Protein AF-A0A6U3B3J1-F1 (afdb_monomer_lite)

pLDDT: mean 78.73, std 15.28, range [42.22, 97.88]

Structure (mmCIF, N/CA/C/O backbone):
data_AF-A0A6U3B3J1-F1
#
_entry.id   AF-A0A6U3B3J1-F1
#
loop_
_atom_site.group_PDB
_atom_site.id
_atom_site.type_symbol
_atom_site.label_atom_id
_atom_site.label_alt_id
_atom_site.label_comp_id
_atom_site.label_asym_id
_atom_site.label_entity_id
_atom_site.label_seq_id
_atom_site.pdbx_PDB_ins_code
_atom_site.Cartn_x
_atom_site.Cartn_y
_atom_site.Cartn_z
_atom_site.occupancy
_atom_site.B_iso_or_equiv
_atom_site.auth_seq_id
_atom_site.auth_comp_id
_atom_site.auth_asym_id
_atom_site.auth_atom_id
_atom_site.pdbx_PDB_model_num
ATOM 1 N N . MET A 1 1 ? 22.762 -60.561 -26.866 1.00 42.22 1 MET A N 1
ATOM 2 C CA . MET A 1 1 ? 23.188 -59.222 -27.322 1.00 42.22 1 MET A CA 1
ATOM 3 C C . MET A 1 1 ? 21.933 -58.424 -27.644 1.00 42.22 1 MET A C 1
ATOM 5 O O . MET A 1 1 ? 21.120 -58.927 -28.401 1.00 42.22 1 MET A O 1
ATOM 9 N N . SER A 1 2 ? 21.797 -57.255 -27.009 1.00 44.41 2 SER A N 1
ATOM 10 C CA . SER A 1 2 ? 21.014 -56.067 -27.410 1.00 44.41 2 SER A CA 1
ATOM 11 C C . SER A 1 2 ? 19.504 -56.218 -27.672 1.00 44.41 2 SER A C 1
ATOM 13 O O . SER A 1 2 ? 19.078 -56.793 -28.661 1.00 44.41 2 SER A O 1
ATOM 15 N N . SER A 1 3 ? 18.636 -55.822 -26.738 1.00 52.81 3 SER A N 1
ATOM 16 C CA . SER A 1 3 ? 18.128 -54.446 -26.534 1.00 52.81 3 SER A CA 1
ATOM 17 C C . SER A 1 3 ? 17.244 -53.912 -27.676 1.00 52.81 3 SER A C 1
ATOM 19 O O . SER A 1 3 ? 17.676 -53.191 -28.568 1.00 52.81 3 SER A O 1
ATOM 21 N N . ALA A 1 4 ? 15.947 -54.198 -27.590 1.00 55.12 4 ALA A N 1
ATOM 22 C CA . ALA A 1 4 ? 14.891 -53.491 -28.308 1.00 55.12 4 ALA A CA 1
ATOM 23 C C . ALA A 1 4 ? 13.600 -53.653 -27.489 1.00 55.12 4 ALA A C 1
ATOM 25 O O . ALA A 1 4 ? 13.308 -54.748 -27.039 1.00 55.12 4 ALA A O 1
ATOM 26 N N . LEU A 1 5 ? 12.761 -52.666 -27.203 1.00 58.72 5 LEU A N 1
ATOM 27 C CA . LEU A 1 5 ? 12.709 -51.262 -27.578 1.00 58.72 5 LEU A CA 1
ATOM 28 C C . LEU A 1 5 ? 11.621 -50.670 -26.658 1.00 58.72 5 LEU A C 1
ATOM 30 O O . LEU A 1 5 ? 10.436 -50.752 -26.963 1.00 58.72 5 LEU A O 1
ATOM 34 N N . ILE A 1 6 ? 11.991 -50.096 -25.508 1.00 60.03 6 ILE A N 1
ATOM 35 C CA . ILE A 1 6 ? 11.057 -49.299 -24.692 1.00 60.03 6 ILE A CA 1
ATOM 36 C C . ILE A 1 6 ? 10.897 -47.944 -25.396 1.00 60.03 6 ILE A C 1
ATOM 38 O O . ILE A 1 6 ? 11.518 -46.949 -25.030 1.00 60.03 6 ILE A O 1
ATOM 42 N N . LYS A 1 7 ? 10.103 -47.903 -26.468 1.00 55.72 7 LYS A N 1
ATOM 43 C CA . LYS A 1 7 ? 9.648 -46.658 -27.105 1.00 55.72 7 LYS A CA 1
ATOM 44 C C . LYS A 1 7 ? 8.166 -46.485 -26.814 1.00 55.72 7 LYS A C 1
ATOM 46 O O . LYS A 1 7 ? 7.320 -46.820 -27.630 1.00 55.72 7 LYS A O 1
ATOM 51 N N . GLY A 1 8 ? 7.858 -45.975 -25.626 1.00 60.78 8 GLY A N 1
ATOM 52 C CA . GLY A 1 8 ? 6.469 -45.701 -25.252 1.00 60.78 8 GLY A CA 1
ATOM 53 C C . GLY A 1 8 ? 6.256 -44.619 -24.201 1.00 60.78 8 GLY A C 1
ATOM 54 O O . GLY A 1 8 ? 5.110 -44.309 -23.898 1.00 60.78 8 GLY A O 1
ATOM 55 N N . LEU A 1 9 ? 7.312 -44.010 -23.651 1.00 63.09 9 LEU A N 1
ATOM 56 C CA . LEU A 1 9 ? 7.166 -42.960 -22.646 1.00 63.09 9 LEU A CA 1
ATOM 57 C C . LEU A 1 9 ? 7.428 -41.579 -23.254 1.00 63.09 9 LEU A C 1
ATOM 59 O O . LEU A 1 9 ? 8.403 -41.393 -23.977 1.00 63.09 9 LEU A O 1
ATOM 63 N N . ARG A 1 10 ? 6.589 -40.616 -22.848 1.00 62.28 10 ARG A N 1
ATOM 64 C CA . ARG A 1 10 ? 6.587 -39.171 -23.162 1.00 62.28 10 ARG A CA 1
ATOM 65 C C . ARG A 1 10 ? 5.663 -38.731 -24.305 1.00 62.28 10 ARG A C 1
ATOM 67 O O . ARG A 1 10 ? 6.046 -37.937 -25.158 1.00 62.28 10 ARG A O 1
ATOM 74 N N . ARG A 1 11 ? 4.371 -39.068 -24.211 1.00 57.84 11 ARG A N 1
ATOM 75 C CA . ARG A 1 11 ? 3.348 -38.051 -24.520 1.00 57.84 11 ARG A CA 1
ATOM 76 C C . ARG A 1 11 ? 3.371 -37.032 -23.383 1.00 57.84 11 ARG A C 1
ATOM 78 O O . ARG A 1 11 ? 2.685 -37.182 -22.380 1.00 57.84 11 ARG A O 1
ATOM 85 N N . GLY A 1 12 ? 4.271 -36.060 -23.505 1.00 61.59 12 GLY A N 1
ATOM 86 C CA . GLY A 1 12 ? 4.335 -34.934 -22.588 1.00 61.59 12 GLY A CA 1
ATOM 87 C C . GLY A 1 12 ? 3.003 -34.193 -22.586 1.00 61.59 12 GLY A C 1
ATOM 88 O O . GLY A 1 12 ? 2.443 -33.909 -23.647 1.00 61.59 12 GLY A O 1
ATOM 89 N N . LEU A 1 13 ? 2.522 -33.866 -21.390 1.00 64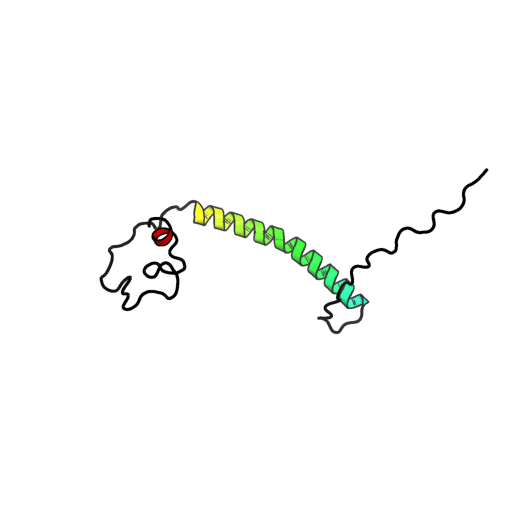.31 13 LEU A N 1
ATOM 90 C CA . LEU A 1 13 ? 1.613 -32.751 -21.181 1.00 64.31 13 LEU A CA 1
ATOM 91 C C . LEU A 1 13 ? 2.276 -31.524 -21.808 1.00 64.31 13 LEU A C 1
ATOM 93 O O . LEU A 1 13 ? 3.199 -30.942 -21.243 1.00 64.31 13 LEU A O 1
ATOM 97 N N . ARG A 1 14 ? 1.850 -31.160 -23.017 1.00 62.06 14 ARG A N 1
ATOM 98 C CA . ARG A 1 14 ? 2.118 -29.826 -23.537 1.00 62.06 14 ARG A CA 1
ATOM 99 C C . ARG A 1 14 ? 1.338 -28.891 -22.621 1.00 62.06 14 ARG A C 1
ATOM 101 O O . ARG A 1 14 ? 0.112 -29.016 -22.606 1.00 62.06 14 ARG A O 1
ATOM 108 N N . PRO A 1 15 ? 1.969 -27.973 -21.868 1.00 57.94 15 PRO A N 1
ATOM 109 C CA . PRO A 1 15 ? 1.193 -26.881 -21.326 1.00 57.94 15 PRO A CA 1
ATOM 110 C C . PRO A 1 15 ? 0.602 -26.191 -22.551 1.00 57.94 15 PRO A C 1
ATOM 112 O O . PRO A 1 15 ? 1.328 -25.676 -23.405 1.00 57.94 15 PRO A O 1
ATOM 115 N N . ALA A 1 16 ? -0.720 -26.249 -22.690 1.00 60.50 16 ALA A N 1
ATOM 116 C CA . ALA A 1 16 ? -1.424 -25.313 -23.533 1.00 60.50 16 ALA A CA 1
ATOM 117 C C . ALA A 1 16 ? -1.199 -23.957 -22.869 1.00 60.50 16 ALA A C 1
ATOM 119 O O . ALA A 1 16 ? -1.990 -23.510 -22.042 1.00 60.50 16 ALA A O 1
ATOM 120 N N . ALA A 1 17 ? -0.060 -23.335 -23.178 1.00 59.94 17 ALA A N 1
ATOM 121 C CA . ALA A 1 17 ? 0.134 -21.921 -22.984 1.00 59.94 17 ALA A CA 1
ATOM 122 C C . ALA A 1 17 ? -0.962 -21.278 -23.827 1.00 59.94 17 ALA A C 1
ATOM 124 O O . ALA A 1 17 ? -0.818 -21.082 -25.037 1.00 59.94 17 ALA A O 1
ATOM 125 N N . ARG A 1 18 ? -2.116 -21.050 -23.194 1.00 54.78 18 ARG A N 1
ATOM 126 C CA . ARG A 1 18 ? -3.156 -20.164 -23.679 1.00 54.78 18 ARG A CA 1
ATOM 127 C C . ARG A 1 18 ? -2.444 -18.832 -23.843 1.00 54.78 18 ARG A C 1
ATOM 129 O O . ARG A 1 18 ? -2.271 -18.097 -22.879 1.00 54.78 18 ARG A O 1
ATOM 136 N N . ARG A 1 19 ? -1.926 -18.586 -25.050 1.00 60.53 19 ARG A N 1
ATOM 137 C CA . ARG A 1 19 ? -1.343 -17.308 -25.439 1.00 60.53 19 ARG A CA 1
ATOM 138 C C . ARG A 1 19 ? -2.482 -16.311 -25.343 1.00 60.53 19 ARG A C 1
ATOM 140 O O . ARG A 1 19 ? -3.286 -16.196 -26.264 1.00 60.53 19 ARG A O 1
ATOM 147 N N . VAL A 1 20 ? -2.585 -15.656 -24.193 1.00 57.78 20 VAL A N 1
ATOM 148 C CA . VAL A 1 20 ? -3.375 -14.446 -24.024 1.00 57.78 20 VAL A CA 1
ATOM 149 C C . VAL A 1 20 ? -2.709 -13.425 -24.940 1.00 57.78 20 VAL A C 1
ATOM 151 O O . VAL A 1 20 ? -1.689 -12.828 -24.610 1.00 57.78 20 VAL A O 1
ATOM 154 N N . ARG A 1 21 ? -3.197 -13.356 -26.180 1.00 55.97 21 ARG A N 1
ATOM 155 C CA . ARG A 1 21 ? -2.673 -12.488 -27.230 1.00 55.97 21 ARG A CA 1
ATOM 156 C C . ARG A 1 21 ? -3.215 -11.085 -26.955 1.00 55.97 21 ARG A C 1
ATOM 158 O O . ARG A 1 21 ? -4.255 -10.723 -27.484 1.00 55.97 21 ARG A O 1
ATOM 165 N N . MET A 1 22 ? -2.544 -10.350 -26.067 1.00 57.62 22 MET A N 1
ATOM 166 C CA . MET A 1 22 ? -2.904 -8.969 -25.704 1.00 57.62 22 MET A CA 1
ATOM 167 C C . MET A 1 22 ? -2.119 -7.897 -26.475 1.00 57.62 22 MET A C 1
ATOM 169 O O . MET A 1 22 ? -2.374 -6.715 -26.291 1.00 57.62 22 MET A O 1
ATOM 173 N N . HIS A 1 23 ? -1.222 -8.275 -27.393 1.00 58.97 23 HIS A N 1
ATOM 174 C CA . HIS A 1 23 ? -0.463 -7.316 -28.202 1.00 58.97 23 HIS A CA 1
ATOM 175 C C . HIS A 1 23 ? -0.489 -7.705 -29.687 1.00 58.97 23 HIS A C 1
ATOM 177 O O . HIS A 1 23 ? -0.178 -8.842 -30.046 1.00 58.97 23 HIS A O 1
ATOM 183 N N . GLY A 1 24 ? -0.911 -6.768 -30.542 1.00 61.09 24 GLY A N 1
ATOM 184 C CA . GLY A 1 24 ? -1.055 -6.918 -31.996 1.00 61.09 24 GLY A CA 1
ATOM 185 C C . GLY A 1 24 ? 0.258 -6.787 -32.775 1.00 61.09 24 GLY A C 1
ATOM 186 O O . GLY A 1 24 ? 0.290 -6.069 -33.765 1.00 61.09 24 GLY A O 1
ATOM 187 N N . GLY A 1 25 ? 1.328 -7.441 -32.313 1.00 70.88 25 GLY A N 1
ATOM 188 C CA . GLY A 1 25 ? 2.645 -7.452 -32.962 1.00 70.88 25 GLY A CA 1
ATOM 189 C C . GLY A 1 25 ? 2.993 -8.804 -33.588 1.00 70.88 25 GLY A C 1
ATOM 190 O O . GLY A 1 25 ? 2.292 -9.808 -33.389 1.00 70.88 25 GLY A O 1
ATOM 191 N N . SER A 1 26 ? 4.093 -8.844 -34.336 1.00 82.94 26 SER A N 1
ATOM 192 C CA . SER A 1 26 ? 4.673 -10.093 -34.831 1.00 82.94 26 SER A CA 1
ATOM 193 C C . SER A 1 26 ? 5.086 -11.012 -33.660 1.00 82.94 26 SER A C 1
ATOM 195 O O . SER A 1 26 ? 5.321 -10.545 -32.541 1.00 82.94 26 SER A O 1
ATOM 197 N N . PRO A 1 27 ? 5.162 -12.345 -33.858 1.00 82.56 27 PRO A N 1
ATOM 198 C CA . PRO A 1 27 ? 5.496 -13.276 -32.775 1.00 82.56 27 PRO A CA 1
ATOM 199 C C . PRO A 1 27 ? 6.842 -12.996 -32.088 1.00 82.56 27 PRO A C 1
ATOM 201 O O . PRO A 1 27 ? 6.980 -13.275 -30.898 1.00 82.56 27 PRO A O 1
ATOM 204 N N . GLU A 1 28 ? 7.808 -12.458 -32.831 1.00 84.38 28 GLU A N 1
ATOM 205 C CA . GLU A 1 28 ? 9.130 -12.065 -32.340 1.00 84.38 28 GLU A CA 1
ATOM 206 C C . GLU A 1 28 ? 9.056 -10.817 -31.453 1.00 84.38 28 GLU A C 1
ATOM 208 O O . GLU A 1 28 ? 9.551 -10.834 -30.326 1.00 84.38 28 GLU A O 1
ATOM 213 N N . GLU A 1 29 ? 8.364 -9.771 -31.909 1.00 84.12 29 GLU A N 1
ATOM 214 C CA . GLU A 1 29 ? 8.174 -8.533 -31.141 1.00 84.12 29 GLU A CA 1
ATOM 215 C C . GLU A 1 29 ? 7.465 -8.798 -29.811 1.00 84.12 29 GLU A C 1
ATOM 217 O O . GLU A 1 29 ? 7.821 -8.228 -28.778 1.00 84.12 29 GLU A O 1
ATOM 222 N N . VAL A 1 30 ? 6.489 -9.712 -29.804 1.00 84.75 30 VAL A N 1
ATOM 223 C CA . VAL A 1 30 ? 5.809 -10.124 -28.571 1.00 84.75 30 VAL A CA 1
ATOM 224 C C . VAL A 1 30 ? 6.778 -10.831 -27.621 1.00 84.75 30 VAL A C 1
ATOM 226 O O . VAL A 1 30 ? 6.742 -10.565 -26.421 1.00 84.75 30 VAL A O 1
ATOM 229 N N . ALA A 1 31 ? 7.652 -11.710 -28.119 1.00 87.06 31 ALA A N 1
ATOM 230 C CA . ALA A 1 31 ? 8.634 -12.394 -27.278 1.00 87.06 31 ALA A CA 1
ATOM 231 C C . ALA A 1 31 ? 9.636 -11.405 -26.659 1.00 87.06 31 ALA A C 1
ATOM 233 O O . ALA A 1 31 ? 9.852 -11.435 -25.446 1.00 87.06 31 ALA A O 1
ATOM 234 N N . ALA A 1 32 ? 10.160 -10.474 -27.460 1.00 88.56 32 ALA A N 1
ATOM 235 C CA . ALA A 1 32 ? 11.053 -9.418 -26.988 1.00 88.56 32 ALA A CA 1
ATOM 236 C C . ALA A 1 32 ? 10.372 -8.505 -25.951 1.00 88.56 32 ALA A C 1
ATOM 238 O O . ALA A 1 32 ? 10.951 -8.204 -24.904 1.00 88.56 32 ALA A O 1
ATOM 239 N N . GLY A 1 33 ? 9.112 -8.126 -26.189 1.00 89.69 33 GLY A N 1
ATOM 240 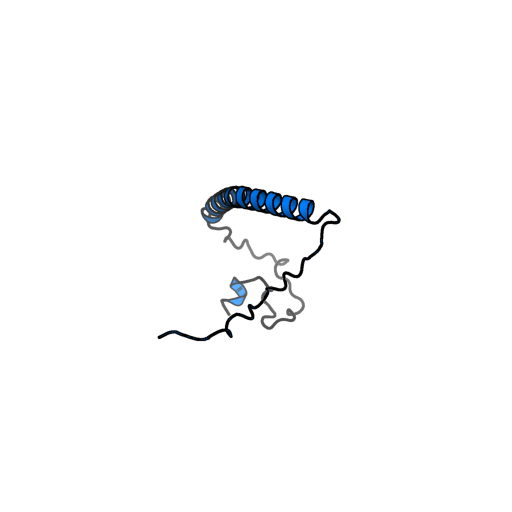C CA . GLY A 1 33 ? 8.317 -7.345 -25.240 1.00 89.69 33 GLY A CA 1
ATOM 241 C C . GLY A 1 33 ? 8.094 -8.075 -23.913 1.00 89.69 33 GLY A C 1
ATOM 242 O O . GLY A 1 33 ? 8.230 -7.476 -22.845 1.00 89.69 33 GLY A O 1
ATOM 243 N N . MET A 1 34 ? 7.817 -9.380 -23.953 1.00 90.50 34 MET A N 1
ATOM 244 C CA . MET A 1 34 ? 7.669 -10.194 -22.741 1.00 90.50 34 MET A CA 1
ATOM 245 C C . MET A 1 34 ? 8.973 -10.283 -21.941 1.00 90.50 34 MET A C 1
ATOM 247 O O . MET A 1 34 ? 8.948 -10.187 -20.712 1.00 90.50 34 MET A O 1
ATOM 251 N N . GLU A 1 35 ? 10.116 -10.447 -22.610 1.00 92.88 35 GLU A N 1
ATOM 252 C CA . GLU A 1 35 ? 11.418 -10.454 -21.937 1.00 92.88 35 GLU A CA 1
ATOM 253 C C . GLU A 1 35 ? 11.758 -9.102 -21.311 1.00 92.88 35 GLU A C 1
ATOM 255 O O . GLU A 1 35 ? 12.280 -9.059 -20.193 1.00 92.88 35 GLU A O 1
ATOM 260 N N . TRP A 1 36 ? 11.430 -8.005 -21.995 1.00 94.62 36 TRP A N 1
ATOM 261 C CA . TRP A 1 36 ? 11.591 -6.656 -21.464 1.00 94.62 36 TRP A CA 1
ATOM 262 C C . TRP A 1 36 ? 10.788 -6.463 -20.175 1.00 94.62 36 TRP A C 1
ATOM 264 O O . TRP A 1 36 ? 11.368 -6.152 -19.134 1.00 94.62 36 TRP A O 1
ATOM 274 N N . TRP A 1 37 ? 9.480 -6.735 -20.201 1.00 96.06 37 TRP A N 1
ATOM 275 C CA . TRP A 1 37 ? 8.631 -6.586 -19.017 1.00 96.06 37 TRP A CA 1
ATOM 276 C C . TRP A 1 37 ? 9.050 -7.504 -17.873 1.00 96.06 37 TRP A C 1
ATOM 278 O O . TRP A 1 37 ? 9.035 -7.082 -16.719 1.00 96.06 37 TRP A O 1
ATOM 288 N N . LYS A 1 38 ? 9.521 -8.720 -18.174 1.00 96.06 38 LYS A N 1
ATOM 289 C CA . LYS A 1 38 ? 10.092 -9.610 -17.158 1.00 96.06 38 LYS A CA 1
ATOM 290 C C . LYS A 1 38 ? 11.291 -8.968 -16.455 1.00 96.06 38 LYS A C 1
ATOM 292 O O . LYS A 1 38 ? 11.368 -9.019 -15.230 1.00 96.06 38 LYS A O 1
ATOM 297 N N . LYS A 1 39 ? 12.214 -8.358 -17.206 1.00 96.88 39 LYS A N 1
ATOM 298 C CA . LYS A 1 39 ? 13.378 -7.659 -16.634 1.00 96.88 39 LYS A CA 1
ATOM 299 C C . LYS A 1 39 ? 12.950 -6.448 -15.808 1.00 96.88 39 LYS A C 1
ATOM 301 O O . LYS A 1 39 ? 13.436 -6.290 -14.692 1.00 96.88 39 LYS A O 1
ATOM 306 N N . VAL A 1 40 ? 12.010 -5.652 -16.319 1.00 97.25 40 VAL A N 1
ATOM 307 C CA . VAL A 1 40 ? 11.455 -4.496 -15.599 1.00 97.25 40 VAL A CA 1
ATOM 308 C C . VAL A 1 40 ? 10.847 -4.936 -14.271 1.00 97.25 40 VAL A C 1
ATOM 310 O O . VAL A 1 40 ? 11.251 -4.430 -13.232 1.00 97.25 40 VAL A O 1
ATOM 313 N N . THR A 1 41 ? 9.955 -5.930 -14.262 1.00 96.81 41 THR A N 1
ATOM 314 C CA . THR A 1 41 ? 9.347 -6.423 -13.018 1.00 96.81 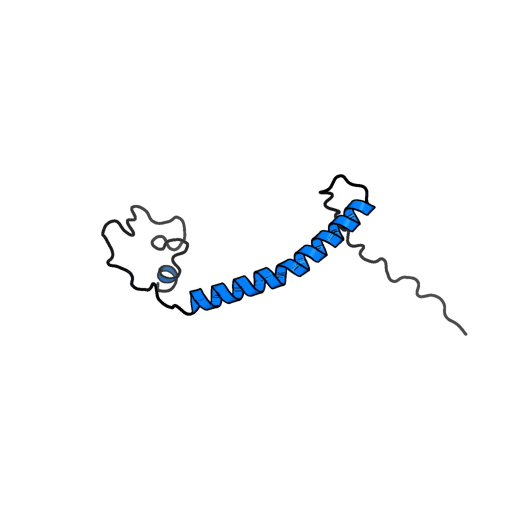41 THR A CA 1
ATOM 315 C C . THR A 1 41 ? 10.398 -6.935 -12.036 1.00 96.81 41 THR A C 1
ATOM 317 O O . THR A 1 41 ? 10.340 -6.586 -10.859 1.00 96.81 41 THR A O 1
ATOM 320 N N . LEU A 1 42 ? 11.387 -7.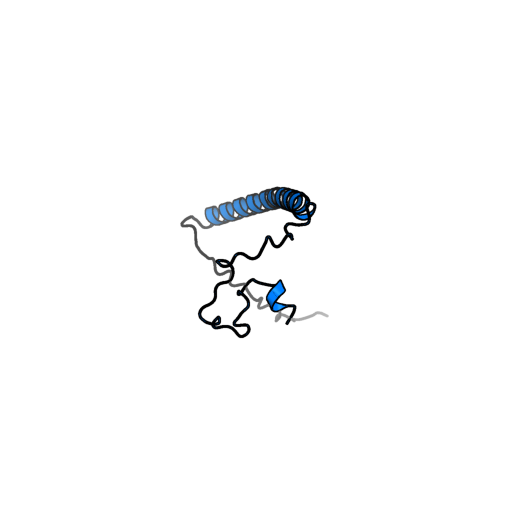707 -12.498 1.00 97.00 42 LEU A N 1
ATOM 321 C CA . LEU A 1 42 ? 12.468 -8.198 -11.635 1.00 97.00 42 LEU A CA 1
ATOM 322 C C . LEU A 1 42 ? 13.306 -7.064 -11.030 1.00 97.00 42 LEU A C 1
ATOM 324 O O . LEU A 1 42 ? 13.761 -7.197 -9.898 1.00 97.00 42 LEU A O 1
ATOM 328 N N . ALA A 1 43 ? 13.478 -5.952 -11.746 1.00 96.69 43 ALA A N 1
ATOM 329 C CA . ALA A 1 43 ? 14.156 -4.765 -11.233 1.00 96.69 43 ALA A CA 1
ATOM 330 C C . ALA A 1 43 ? 13.270 -3.941 -10.280 1.00 96.69 43 ALA A C 1
ATOM 332 O O . ALA A 1 43 ? 13.763 -3.396 -9.297 1.00 96.69 43 ALA A O 1
ATOM 333 N N . THR A 1 44 ? 11.962 -3.859 -10.531 1.00 97.62 44 THR A N 1
ATOM 334 C CA . THR A 1 44 ? 11.030 -3.064 -9.716 1.00 97.62 44 THR A CA 1
ATOM 335 C C . THR A 1 44 ? 10.680 -3.734 -8.387 1.00 97.62 44 THR A C 1
ATOM 337 O O . THR A 1 44 ? 10.532 -3.042 -7.382 1.00 97.62 44 THR A O 1
ATOM 340 N N . VAL A 1 45 ? 10.577 -5.067 -8.345 1.00 97.88 45 VAL A N 1
ATOM 341 C CA . VAL A 1 45 ? 10.257 -5.821 -7.118 1.00 97.88 45 VAL A CA 1
ATOM 342 C C . VAL A 1 45 ? 11.161 -5.460 -5.926 1.00 97.88 45 VAL A C 1
ATOM 344 O O . VAL A 1 45 ? 10.606 -5.140 -4.876 1.00 97.88 45 VAL A O 1
ATOM 347 N N . PRO A 1 46 ? 12.507 -5.454 -6.024 1.00 96.94 46 PRO A N 1
ATOM 348 C CA . PRO A 1 46 ? 13.352 -5.085 -4.888 1.00 96.94 46 PRO A CA 1
ATOM 349 C C . PRO A 1 46 ? 13.183 -3.617 -4.480 1.00 96.94 46 PRO A C 1
ATOM 351 O O . PRO A 1 46 ? 13.184 -3.321 -3.289 1.00 96.94 46 PRO A O 1
ATOM 354 N N . VAL A 1 47 ? 12.971 -2.705 -5.435 1.00 96.88 47 VAL A N 1
ATOM 355 C CA . VAL A 1 47 ? 12.758 -1.274 -5.151 1.00 96.88 47 VAL A CA 1
ATOM 356 C C . VAL A 1 47 ? 11.492 -1.072 -4.317 1.00 96.88 47 VAL A C 1
ATOM 358 O O . VAL A 1 47 ? 11.529 -0.424 -3.271 1.00 96.88 47 VAL A O 1
ATOM 361 N N . VAL A 1 48 ? 10.382 -1.677 -4.745 1.00 97.38 48 VAL A N 1
ATOM 362 C CA . VAL A 1 48 ? 9.111 -1.623 -4.008 1.00 97.38 48 VAL A CA 1
ATOM 363 C C . VAL A 1 48 ? 9.227 -2.363 -2.677 1.00 97.38 48 VAL A C 1
ATOM 365 O O . VAL A 1 48 ? 8.707 -1.886 -1.673 1.00 97.38 48 VAL A O 1
ATOM 368 N N . GLY A 1 49 ? 9.942 -3.490 -2.644 1.00 97.31 49 GLY A N 1
ATOM 369 C CA . GLY A 1 49 ? 10.174 -4.268 -1.429 1.00 97.31 49 GLY A CA 1
ATOM 370 C C . GLY A 1 49 ? 10.876 -3.462 -0.337 1.00 97.31 49 GLY A C 1
ATOM 371 O O . GLY A 1 49 ? 10.410 -3.450 0.799 1.00 97.31 49 GLY A O 1
ATOM 372 N N . VAL A 1 50 ? 11.944 -2.734 -0.674 1.00 97.12 50 VAL A N 1
ATOM 373 C CA . VAL A 1 50 ? 12.664 -1.881 0.290 1.00 97.12 50 VAL A CA 1
ATOM 374 C C . VAL A 1 50 ? 11.772 -0.752 0.801 1.00 97.12 50 VAL A C 1
ATOM 376 O O . VAL A 1 50 ? 11.684 -0.546 2.010 1.00 97.12 50 VAL A O 1
ATOM 379 N N . ALA A 1 51 ? 11.074 -0.051 -0.097 1.00 95.31 51 ALA A N 1
ATOM 380 C CA . ALA A 1 51 ? 10.169 1.028 0.291 1.00 95.31 51 ALA A CA 1
ATOM 381 C C . ALA A 1 51 ? 9.028 0.524 1.187 1.00 95.31 51 ALA A C 1
ATOM 383 O O . ALA A 1 51 ? 8.697 1.168 2.182 1.00 95.31 51 ALA A O 1
ATOM 384 N N . LEU A 1 52 ? 8.448 -0.636 0.869 1.00 96.56 52 LEU A N 1
ATOM 385 C CA . LEU A 1 52 ? 7.410 -1.263 1.681 1.00 96.56 52 LEU A CA 1
ATOM 386 C C . LEU A 1 52 ? 7.943 -1.606 3.074 1.00 96.56 52 LEU A C 1
ATOM 388 O O . LEU A 1 52 ? 7.339 -1.204 4.060 1.00 96.56 52 LEU A O 1
ATOM 392 N N . LEU A 1 53 ? 9.080 -2.300 3.169 1.00 95.88 53 LEU A N 1
ATOM 393 C CA . LEU A 1 53 ? 9.660 -2.680 4.459 1.00 95.88 53 LEU A CA 1
ATOM 394 C C . LEU A 1 53 ? 10.003 -1.458 5.318 1.00 95.88 53 LEU A C 1
ATOM 396 O O . LEU A 1 53 ? 9.710 -1.463 6.511 1.00 95.88 53 LEU A O 1
ATOM 400 N N . ALA A 1 54 ? 10.561 -0.405 4.717 1.00 93.88 54 ALA A N 1
ATOM 401 C CA . ALA A 1 54 ? 10.855 0.838 5.421 1.00 93.88 54 ALA A CA 1
ATOM 402 C C . ALA A 1 54 ? 9.578 1.508 5.955 1.00 93.88 54 ALA A C 1
ATOM 404 O O . ALA A 1 54 ? 9.525 1.866 7.129 1.00 93.88 54 ALA A O 1
ATOM 405 N N . ASN A 1 55 ? 8.532 1.625 5.128 1.00 92.56 55 ASN A N 1
ATOM 406 C CA . ASN A 1 55 ? 7.256 2.208 5.554 1.00 92.56 55 ASN A CA 1
ATOM 407 C C . ASN A 1 55 ? 6.582 1.379 6.651 1.00 92.56 55 ASN A C 1
ATOM 409 O O . ASN A 1 55 ? 6.135 1.942 7.642 1.00 92.56 55 ASN A O 1
ATOM 413 N N . LEU A 1 56 ? 6.538 0.050 6.509 1.00 91.38 56 LEU A N 1
ATOM 414 C CA . LEU A 1 56 ? 5.950 -0.823 7.528 1.00 91.38 56 LEU A CA 1
ATOM 415 C C . LEU A 1 56 ? 6.727 -0.741 8.845 1.00 91.38 56 LEU A C 1
ATOM 417 O O . LEU A 1 56 ? 6.111 -0.711 9.904 1.00 91.38 56 LEU A O 1
ATOM 421 N N . TYR A 1 57 ? 8.060 -0.682 8.794 1.00 90.25 57 TYR A N 1
ATOM 422 C CA . TYR A 1 57 ? 8.876 -0.525 9.997 1.00 90.25 57 TYR A CA 1
ATOM 423 C C . TYR A 1 57 ? 8.576 0.795 10.716 1.00 90.25 57 TYR A C 1
ATOM 425 O O . TYR A 1 57 ? 8.394 0.800 11.931 1.00 90.25 57 TYR A O 1
ATOM 433 N N . LEU A 1 58 ? 8.477 1.904 9.980 1.00 88.38 58 LEU A N 1
ATOM 434 C CA . LEU A 1 58 ? 8.157 3.207 10.562 1.00 88.38 58 LEU A CA 1
ATOM 435 C C . LEU A 1 58 ? 6.731 3.236 11.125 1.00 88.38 58 LEU A C 1
ATOM 437 O O . LEU A 1 58 ? 6.548 3.562 12.291 1.00 88.38 58 LEU A O 1
ATOM 441 N N . GLU A 1 59 ? 5.734 2.826 10.344 1.00 85.12 59 GLU A N 1
ATOM 442 C CA . GLU A 1 59 ? 4.328 2.925 10.748 1.00 85.12 59 GLU A CA 1
ATOM 443 C C . GLU A 1 59 ? 3.983 1.974 11.902 1.00 85.12 59 GLU A C 1
ATOM 445 O O . GLU A 1 59 ? 3.305 2.358 12.853 1.00 85.12 59 GLU A O 1
ATOM 450 N N . PHE A 1 60 ? 4.481 0.733 11.874 1.00 82.00 60 PHE A N 1
ATOM 451 C CA . PHE A 1 60 ? 4.185 -0.230 12.937 1.00 82.00 60 PHE A CA 1
ATOM 452 C C . PHE A 1 60 ? 5.058 -0.070 14.182 1.00 82.00 60 PHE A C 1
ATOM 454 O O . PHE A 1 60 ? 4.693 -0.612 15.223 1.00 82.00 60 PHE A O 1
ATOM 461 N N . SER A 1 61 ? 6.178 0.659 14.122 1.00 76.56 61 SER A N 1
ATOM 462 C CA . SER A 1 61 ? 6.969 0.955 15.328 1.00 76.56 61 SER A CA 1
ATOM 463 C C . SER A 1 61 ? 6.326 2.031 16.213 1.00 76.56 61 SER A C 1
ATOM 465 O O . SER A 1 61 ? 6.592 2.068 17.415 1.00 76.56 61 SER A O 1
ATOM 467 N N . HIS A 1 62 ? 5.414 2.844 15.670 1.00 66.94 62 HIS A N 1
ATOM 468 C CA . HIS A 1 62 ? 4.580 3.768 16.436 1.00 66.94 62 HIS A CA 1
ATOM 469 C C . HIS A 1 62 ? 3.249 3.105 16.827 1.00 66.94 62 HIS A C 1
ATOM 471 O O . HIS A 1 62 ? 2.196 3.346 16.241 1.00 66.94 62 HIS A O 1
ATOM 477 N N . HIS A 1 63 ? 3.263 2.248 17.849 1.00 58.44 63 HIS A N 1
ATOM 478 C CA . HIS A 1 63 ? 2.016 1.726 18.410 1.00 58.44 63 HIS A CA 1
ATOM 479 C C . HIS A 1 63 ? 1.252 2.803 19.201 1.00 58.44 63 HIS A C 1
ATOM 481 O O . HIS A 1 63 ? 1.759 3.306 20.200 1.00 58.44 63 HIS A O 1
ATOM 487 N N . ALA A 1 64 ? 0.006 3.064 18.776 1.00 56.91 64 ALA A N 1
ATOM 488 C CA . ALA A 1 64 ? -1.216 3.165 19.599 1.00 56.91 64 ALA A CA 1
ATOM 489 C C . ALA A 1 64 ? -2.127 4.357 19.242 1.00 56.91 64 ALA A C 1
ATOM 491 O O . ALA A 1 64 ? -2.306 5.284 20.029 1.00 56.91 64 ALA A O 1
ATOM 492 N N . HIS A 1 65 ? -2.857 4.265 18.128 1.00 57.12 65 HIS A N 1
ATOM 493 C CA . HIS A 1 65 ? -4.180 4.898 18.059 1.00 57.12 65 HIS A CA 1
ATOM 494 C C . HIS A 1 65 ? -5.218 3.997 18.749 1.00 57.12 65 HIS A C 1
ATOM 496 O O . HIS A 1 65 ? -6.161 3.517 18.130 1.00 57.12 65 HIS A O 1
ATOM 502 N N . GLU A 1 66 ? -5.019 3.723 20.040 1.00 61.09 66 GLU A N 1
ATOM 503 C CA . GLU A 1 66 ? -6.004 3.048 20.899 1.00 61.09 66 GLU A CA 1
ATOM 504 C C . GLU A 1 66 ? -6.416 3.926 22.083 1.00 61.09 66 GLU A C 1
ATOM 506 O O . GLU A 1 66 ? -6.687 3.447 23.176 1.00 61.09 66 GLU A O 1
ATOM 511 N N . ALA A 1 67 ? -6.510 5.235 21.867 1.00 60.03 67 ALA A N 1
ATOM 512 C CA . ALA A 1 67 ? -7.499 5.991 22.611 1.00 60.03 67 ALA A CA 1
ATOM 513 C C . ALA A 1 67 ? -8.796 5.882 21.806 1.00 60.03 67 ALA A C 1
ATOM 515 O O . ALA A 1 67 ? -8.979 6.609 20.828 1.00 60.03 67 ALA A O 1
ATOM 516 N N . GLU A 1 68 ? -9.683 4.950 22.176 1.00 66.25 68 GLU A N 1
ATOM 517 C CA . GLU A 1 68 ? -11.097 5.137 21.852 1.00 66.25 68 GLU A CA 1
ATOM 518 C C . GLU A 1 68 ? -11.480 6.473 22.490 1.00 66.25 68 GLU A C 1
ATOM 520 O O . GLU A 1 68 ? -11.653 6.580 23.704 1.00 66.25 68 GLU A O 1
ATOM 525 N N . GLY A 1 69 ? -11.493 7.528 21.673 1.00 70.69 69 GLY A N 1
ATOM 526 C CA . GLY A 1 69 ? -11.995 8.824 22.093 1.00 70.69 69 GLY A CA 1
ATOM 527 C C . GLY A 1 69 ? -13.405 8.668 22.669 1.00 70.69 69 GLY A C 1
ATOM 528 O O . GLY A 1 69 ? -14.070 7.655 22.419 1.00 70.69 69 GLY A O 1
ATOM 529 N N . PRO A 1 70 ? -13.882 9.653 23.443 1.00 76.06 70 PRO A N 1
ATOM 530 C CA . PRO A 1 70 ? -15.192 9.568 24.073 1.00 76.06 70 PRO A CA 1
ATOM 531 C C . PRO A 1 70 ? -16.262 9.182 23.046 1.00 76.06 70 PRO A C 1
ATOM 533 O O . PRO A 1 70 ? -16.331 9.743 21.949 1.00 76.06 70 PRO A O 1
ATOM 536 N N . THR A 1 71 ? -17.090 8.197 23.393 1.00 79.25 71 THR A N 1
ATOM 537 C CA . THR A 1 71 ? -18.177 7.734 22.534 1.00 79.25 71 THR A CA 1
ATOM 538 C C . THR A 1 71 ? -19.254 8.812 22.446 1.00 79.25 71 THR A C 1
ATOM 540 O O . THR A 1 71 ? -20.106 8.968 23.314 1.00 79.25 71 THR A O 1
ATOM 543 N N . TYR A 1 72 ? -19.203 9.607 21.385 1.00 84.75 72 TYR A N 1
ATOM 544 C CA . TYR A 1 72 ? -20.226 10.599 21.093 1.00 84.75 72 TYR A CA 1
ATOM 545 C C . TYR A 1 72 ? -21.547 9.940 20.686 1.00 84.75 72 TYR A C 1
ATOM 547 O O . TYR A 1 72 ? -21.564 8.909 20.018 1.00 84.75 72 TYR A O 1
ATOM 555 N N . VAL A 1 73 ? -22.660 10.597 21.020 1.00 86.06 73 VAL A N 1
ATOM 556 C CA . VAL A 1 73 ? -24.036 10.110 20.791 1.00 86.06 73 VAL A CA 1
ATOM 557 C C . VAL A 1 73 ? -24.348 9.867 19.308 1.00 86.06 73 VAL A C 1
ATOM 559 O O . VAL A 1 73 ? -25.187 9.040 18.975 1.00 86.06 73 VAL A O 1
ATOM 562 N N . TYR A 1 74 ? -23.659 10.568 18.406 1.00 87.06 74 TYR A N 1
ATOM 563 C CA . TYR A 1 74 ? -23.799 10.382 16.961 1.00 87.06 74 TYR A CA 1
ATOM 564 C C . TYR A 1 74 ? -22.955 9.227 16.400 1.00 87.06 74 TYR A C 1
ATOM 566 O O . TYR A 1 74 ? -23.133 8.838 15.245 1.00 87.06 74 TYR A O 1
ATOM 574 N N . MET A 1 75 ? -22.024 8.675 17.181 1.00 86.25 75 MET A N 1
ATOM 575 C CA . MET A 1 75 ? -21.211 7.536 16.765 1.00 86.25 75 MET A CA 1
ATOM 576 C C . MET A 1 75 ? -21.943 6.229 17.063 1.00 86.25 75 MET A C 1
ATOM 578 O O . MET A 1 75 ? -22.662 6.113 18.048 1.00 86.25 75 MET A O 1
ATOM 582 N N . LYS A 1 76 ? -21.743 5.221 16.206 1.00 81.69 76 LYS A N 1
ATOM 583 C CA . LYS A 1 76 ? -22.337 3.880 16.360 1.00 81.69 76 LYS A CA 1
ATOM 584 C C . LYS A 1 76 ? -23.881 3.882 16.485 1.00 81.69 76 LYS A C 1
ATOM 586 O O . LYS A 1 76 ? -24.438 2.950 17.053 1.00 81.69 76 LYS A O 1
ATOM 591 N N . ILE A 1 77 ? -24.591 4.870 15.920 1.00 86.88 77 ILE A N 1
ATOM 592 C CA . ILE A 1 77 ? -26.065 4.835 15.831 1.00 86.88 77 ILE A CA 1
ATOM 593 C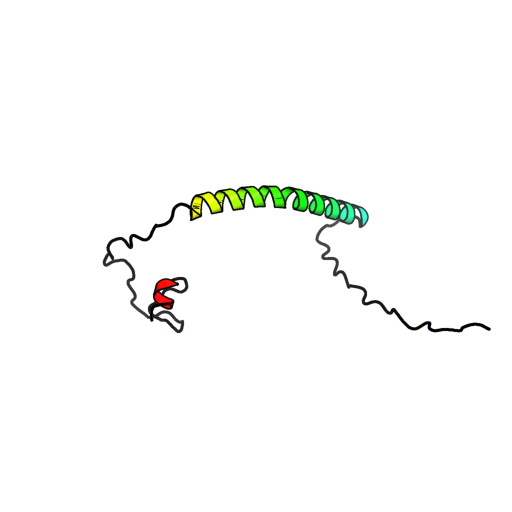 C . ILE A 1 77 ? -26.496 3.692 14.905 1.00 86.88 77 ILE A C 1
ATOM 595 O O . ILE A 1 77 ? -26.045 3.603 13.758 1.00 86.88 77 ILE A O 1
ATOM 599 N N . ARG A 1 78 ? -27.408 2.836 15.377 1.00 84.94 78 ARG A N 1
ATOM 600 C CA . ARG A 1 78 ? -27.952 1.708 14.611 1.00 84.94 78 ARG A CA 1
ATOM 601 C C . ARG A 1 78 ? -29.464 1.626 14.803 1.00 84.94 78 ARG A C 1
ATOM 603 O O . ARG A 1 78 ? -29.942 1.348 15.891 1.00 84.94 78 ARG A O 1
ATOM 610 N N . ASN A 1 79 ? -30.214 1.834 13.721 1.00 91.38 79 ASN A N 1
ATOM 611 C CA . ASN A 1 79 ? -31.678 1.689 13.722 1.00 91.38 79 ASN A CA 1
ATOM 612 C C . ASN A 1 79 ? -32.134 0.265 13.359 1.00 91.38 79 ASN A C 1
ATOM 614 O O . ASN A 1 79 ? -33.286 -0.094 13.583 1.00 91.38 79 ASN A O 1
ATOM 618 N N . LYS A 1 80 ? -31.254 -0.527 12.734 1.00 91.06 80 LYS A N 1
ATOM 619 C CA . LYS A 1 80 ? -31.492 -1.915 12.321 1.00 91.06 80 LYS A CA 1
ATOM 620 C C . LYS A 1 80 ? -30.194 -2.718 12.436 1.00 91.06 80 LYS A C 1
ATOM 622 O O . LYS A 1 80 ? -29.131 -2.147 12.164 1.00 91.06 80 LYS A O 1
ATOM 627 N N . PRO A 1 81 ? -30.274 -4.016 12.770 1.00 90.56 81 PRO A N 1
ATOM 628 C CA . PRO A 1 81 ? -29.108 -4.886 12.764 1.00 90.56 81 PRO A CA 1
ATOM 629 C C . PRO A 1 81 ? -28.573 -5.064 11.339 1.00 90.56 81 PRO A C 1
ATOM 631 O O . PRO A 1 81 ? -29.296 -4.917 10.347 1.00 90.56 81 PRO A O 1
ATOM 634 N N . TYR A 1 82 ? -27.285 -5.368 11.230 1.00 91.56 82 TYR A N 1
ATOM 635 C CA . TYR A 1 82 ? -26.670 -5.746 9.964 1.00 91.56 82 TYR A CA 1
ATOM 636 C C . TYR A 1 82 ? -27.195 -7.098 9.450 1.00 91.56 82 TYR A C 1
ATOM 638 O O . TYR A 1 82 ? -27.614 -7.935 10.246 1.00 91.56 82 TYR A O 1
ATOM 646 N N . PRO A 1 83 ? -27.131 -7.354 8.128 1.00 91.88 83 PRO A N 1
ATOM 647 C CA . PRO A 1 83 ? -27.633 -8.590 7.522 1.00 91.88 83 PRO A CA 1
ATOM 648 C C . PRO A 1 83 ? -26.700 -9.807 7.692 1.00 91.88 83 PRO A C 1
ATOM 650 O O . PRO A 1 83 ? -26.901 -10.824 7.035 1.00 91.88 83 PRO A O 1
ATOM 653 N N . TRP A 1 84 ? -25.661 -9.718 8.527 1.00 86.94 84 TRP A N 1
ATOM 654 C CA . TRP A 1 84 ? -24.753 -10.829 8.836 1.00 86.94 84 TRP A CA 1
ATOM 655 C C . TRP A 1 84 ? -24.928 -11.293 10.282 1.00 86.94 84 TRP A C 1
ATOM 657 O O . TRP A 1 84 ? -25.511 -10.595 11.103 1.00 86.94 84 TRP A O 1
ATOM 667 N N . GLY A 1 85 ? -24.385 -12.471 10.604 1.00 80.62 85 GLY A N 1
ATOM 668 C CA . GLY A 1 85 ? -24.656 -13.162 11.872 1.00 80.62 85 GLY A CA 1
ATOM 669 C C . GLY A 1 85 ? -24.362 -12.366 13.152 1.00 80.62 85 GLY A C 1
ATOM 670 O O . GLY A 1 85 ? -24.976 -12.635 14.174 1.00 80.62 85 GLY A O 1
ATOM 671 N N . LYS A 1 86 ? -23.470 -11.370 13.102 1.00 80.19 86 LYS A N 1
ATOM 672 C CA . LYS A 1 86 ? -23.220 -10.419 14.198 1.00 80.19 86 LYS A CA 1
ATOM 673 C C . LYS A 1 86 ? -23.815 -9.053 13.850 1.00 80.19 86 LYS A C 1
ATOM 675 O O . LYS A 1 86 ? -23.118 -8.206 13.297 1.00 80.19 86 LYS A O 1
ATOM 680 N N . GLY A 1 87 ? -25.108 -8.874 14.123 1.00 81.62 87 GLY A N 1
ATOM 681 C CA . GLY A 1 87 ? -25.907 -7.718 13.687 1.00 81.62 87 GLY A CA 1
ATOM 682 C C . GLY A 1 87 ? -25.457 -6.358 14.239 1.00 81.62 87 GLY A C 1
ATOM 683 O O . GLY A 1 87 ? -25.695 -5.332 13.590 1.00 81.62 87 GLY A O 1
ATOM 684 N N . ASP A 1 88 ? -24.765 -6.357 15.379 1.00 85.81 88 ASP A N 1
ATOM 685 C CA . ASP A 1 88 ? -24.331 -5.138 16.072 1.00 85.81 88 ASP A CA 1
ATOM 686 C C . ASP A 1 88 ? -22.889 -4.732 15.738 1.00 85.81 88 ASP A C 1
ATOM 688 O O . ASP A 1 88 ? -22.558 -3.546 15.737 1.00 85.81 88 ASP A O 1
ATOM 692 N N . CYS A 1 89 ? -22.044 -5.687 15.344 1.00 87.75 89 CYS A N 1
ATOM 693 C CA . CYS A 1 89 ? -20.674 -5.410 14.922 1.00 87.75 89 CYS A CA 1
ATOM 694 C C . CYS A 1 89 ? -20.608 -5.035 13.435 1.00 87.75 89 CYS A C 1
ATOM 696 O O . CYS A 1 89 ? -21.137 -5.747 12.577 1.00 87.75 89 CYS A O 1
ATOM 698 N N . ASN A 1 90 ? -19.875 -3.965 13.102 1.00 86.94 90 ASN A N 1
ATOM 699 C CA . ASN A 1 90 ? -19.528 -3.657 11.709 1.00 86.94 90 ASN A CA 1
ATOM 700 C C . ASN A 1 90 ? -18.722 -4.814 11.081 1.00 86.94 90 ASN A C 1
ATOM 702 O O . ASN A 1 90 ? -18.017 -5.544 11.777 1.00 86.94 90 ASN A O 1
ATOM 706 N N . PHE A 1 91 ? -18.754 -4.945 9.751 1.00 87.94 91 PHE A N 1
ATOM 707 C CA . PHE A 1 91 ? -18.118 -6.066 9.043 1.00 87.94 91 PHE A CA 1
ATOM 708 C C . PHE A 1 91 ? -16.606 -6.199 9.323 1.00 87.94 91 PHE A C 1
ATOM 710 O O . PHE A 1 91 ? -16.101 -7.306 9.509 1.00 87.94 91 PHE A O 1
ATOM 717 N N . PHE A 1 92 ? -15.897 -5.070 9.422 1.00 88.56 92 PHE A N 1
ATOM 718 C CA . PHE A 1 92 ? -14.458 -5.013 9.714 1.00 88.56 92 PHE A CA 1
ATOM 719 C C . PHE A 1 92 ? -14.134 -4.640 11.170 1.00 88.56 92 PHE A C 1
ATOM 721 O O . PHE A 1 92 ? -12.978 -4.364 11.485 1.00 88.56 92 PHE A O 1
ATOM 728 N N . ASP A 1 93 ? -15.118 -4.646 12.077 1.00 87.00 93 ASP A N 1
ATOM 729 C CA . ASP A 1 93 ? -14.858 -4.443 13.506 1.00 87.00 93 ASP A CA 1
ATOM 730 C C . ASP A 1 93 ? -14.366 -5.750 14.142 1.00 87.00 93 ASP A C 1
ATOM 732 O O . ASP A 1 93 ? -15.121 -6.565 14.680 1.00 87.00 93 ASP A O 1
ATOM 736 N N . LEU A 1 94 ? -13.059 -5.976 14.016 1.00 85.94 94 LEU A N 1
ATOM 737 C CA . LEU A 1 94 ? -12.404 -7.192 14.494 1.00 85.94 94 LEU A CA 1
ATOM 738 C C . LEU A 1 94 ? -12.389 -7.306 16.023 1.00 85.94 94 LEU A C 1
ATOM 740 O O . LEU A 1 94 ? -12.251 -8.422 16.525 1.00 85.94 94 LEU A O 1
ATOM 744 N N . LYS A 1 95 ? -12.506 -6.188 16.752 1.00 84.25 95 LYS A N 1
ATOM 745 C CA . LYS A 1 95 ? -12.541 -6.183 18.220 1.00 84.25 95 LYS A CA 1
ATOM 746 C C . LYS A 1 95 ? -13.919 -6.586 18.726 1.00 84.25 95 LYS A C 1
ATOM 748 O O . LYS A 1 95 ? -14.011 -7.543 19.491 1.00 84.25 95 LYS A O 1
ATOM 753 N N . CYS A 1 96 ? -14.975 -5.943 18.222 1.00 83.19 96 CYS A N 1
ATOM 754 C CA . CYS A 1 96 ? -16.364 -6.298 18.529 1.00 83.19 96 CYS A CA 1
ATOM 755 C C . CYS A 1 96 ? -16.633 -7.776 18.223 1.00 83.19 96 CYS A C 1
ATOM 757 O O . CYS A 1 96 ? -17.149 -8.513 19.054 1.00 83.19 96 CYS A O 1
ATOM 759 N N . ARG A 1 97 ? -16.164 -8.266 17.066 1.00 82.44 97 ARG A N 1
ATOM 760 C CA . ARG A 1 97 ? -16.371 -9.667 16.679 1.00 82.44 97 ARG A CA 1
ATOM 761 C C . ARG A 1 97 ? -15.619 -10.694 17.535 1.00 82.44 97 ARG A C 1
ATOM 763 O O . ARG A 1 97 ? -16.001 -11.863 17.467 1.00 82.44 97 ARG A O 1
ATOM 770 N N . ARG A 1 98 ? -14.563 -10.311 18.261 1.00 83.69 98 ARG A N 1
ATOM 771 C CA . ARG A 1 98 ? -13.703 -11.225 19.039 1.00 83.69 98 ARG A CA 1
ATOM 772 C C . ARG A 1 98 ? -14.125 -11.367 20.502 1.00 83.69 98 ARG A C 1
ATOM 774 O O . ARG A 1 98 ? -13.889 -12.424 21.069 1.00 83.69 98 ARG A O 1
ATOM 781 N N . ASN A 1 99 ? -14.714 -10.325 21.084 1.00 70.44 99 ASN A N 1
ATOM 782 C CA . ASN A 1 99 ? -14.985 -10.220 22.522 1.00 70.44 99 ASN A CA 1
ATOM 783 C C . ASN A 1 99 ? -16.453 -10.527 22.902 1.00 70.44 99 ASN A C 1
ATOM 785 O O . ASN A 1 99 ? -16.931 -10.033 23.918 1.00 70.44 99 ASN A O 1
ATOM 789 N N . GLU A 1 100 ? -17.156 -11.314 22.086 1.00 58.00 100 GLU A N 1
ATOM 790 C CA . GLU A 1 100 ? -18.539 -11.784 22.302 1.00 58.00 100 GLU A CA 1
ATOM 791 C C . GLU A 1 100 ? -18.572 -13.296 22.497 1.00 58.00 100 GLU A C 1
ATOM 793 O O . GLU A 1 100 ? -17.978 -13.987 21.630 1.00 58.00 100 GLU A O 1
#

Radius of gyration: 29.05 Å; chains: 1; bounding box: 55×70×59 Å

InterPro domains:
  IPR001349 Cytochrome c oxidase, subunit VIa [PF02046] (33-92)
  IPR001349 Cytochrome c oxidase, subunit VIa [PTH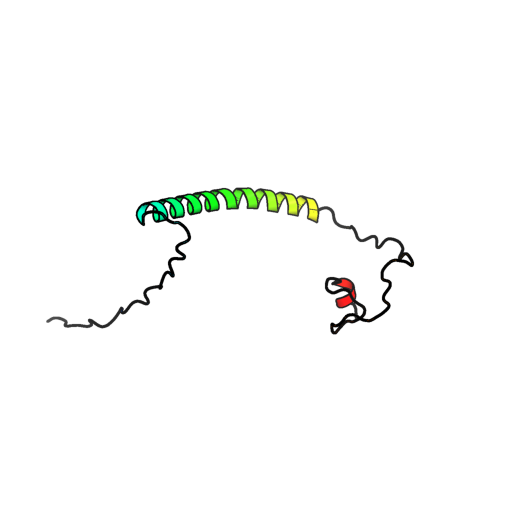R11504] (9-93)
  IPR036418 Cytochrome c oxidase, subunit VIa superfamily [G3DSA:4.10.95.10] (26-98)
  IPR036418 Cytochrome c oxidase, subunit VIa superfamily [SSF81411] (28-93)

Organism: NCBI:txid91324

Secondary structure (DSSP, 8-state):
----------------------S-S-HHHHHHHHHHHHHHHHHHHHHHHHHHHHHHHHHHHS----------TTTT--SS--SSSSSSS-TT-TTTTT--

Sequence (100 aa):
MSSALIKGLRRGLRPAARRVRMHGGSPEEVAAGMEWWKKVTLATVPVVGVALLANLYLEFSHHAHEAEGPTYVYMKIRNKPYPWGKGDCNFFDLKCRRNE

Foldseek 3Di:
DDDDDPPDDDPDPDPPPPPPPPDPDDPVVVVVVVVVVVVVCVVVVVVVVVVVVVVCCVVVVDDDPPPPDPDDPPPQDDPWFDPDPRRSDDPPNPVVVPPD